Protein AF-A0A0X1L3S9-F1 (afdb_monomer_lite)

Secondary structure (DSSP, 8-state):
-----------PPPHHHHHHHHHHHHHHHHTHHHHHHHH---GGGGSSS--HHHHHHHHHHHH-------------------------------TTSPPP-

pLDDT: mean 76.98, std 12.35, range [40.66, 95.5]

Radius of gyration: 28.17 Å; chains: 1; bounding box: 65×51×59 Å

Foldseek 3Di:
DDDDDPDDDDPDQDPVNVVVVVVVVVVCVVCVVVVVVLPDQPVVVCPVDDDPSNVVVVVCVVPDDPDDDDDDPDDPDPDPDDPDDDDDPDPDDDPPDDDDD

Organism: Vibrio cholerae (strain MO10) (NCBI:txid345072)

InterPro domains:
  IPR019731 Protein of unknown function DUF2607 [PF10795] (3-99)

Sequence (101 aa):
MVAHAMSLPQLRPTRLSIVAMLSVVLALWFNVAVIDHQLDLHPEHHLQHDCQLFASAAHGLKTSQWILPSWRQNPPQARVEQPIQRTQVLHSYFARSPPAA

Structure (mmCIF, N/CA/C/O backbone):
data_AF-A0A0X1L3S9-F1
#
_entry.id   AF-A0A0X1L3S9-F1
#
loop_
_atom_site.group_PDB
_atom_site.id
_atom_site.type_symbol
_atom_site.label_atom_id
_atom_site.label_alt_id
_atom_site.label_comp_id
_atom_site.label_asym_id
_atom_site.label_entity_id
_atom_site.label_seq_id
_atom_site.pdbx_PDB_ins_code
_atom_site.Cartn_x
_atom_site.Cartn_y
_atom_site.Cartn_z
_atom_site.occupancy
_atom_site.B_iso_or_equiv
_atom_site.auth_seq_id
_atom_site.auth_comp_id
_atom_site.auth_asym_id
_atom_site.auth_atom_id
_atom_site.pdbx_PDB_model_num
ATOM 1 N N . MET A 1 1 ? -24.635 -16.944 -41.375 1.00 40.66 1 MET A N 1
ATOM 2 C CA . MET A 1 1 ? -24.075 -16.727 -40.022 1.00 40.66 1 MET A CA 1
ATOM 3 C C . MET A 1 1 ? -22.572 -16.533 -40.179 1.00 40.66 1 MET A C 1
ATOM 5 O O . MET A 1 1 ? -21.897 -17.493 -40.511 1.00 40.66 1 MET A O 1
ATOM 9 N N . VAL A 1 2 ? -22.065 -15.301 -40.066 1.00 45.34 2 VAL A N 1
ATOM 10 C CA . VAL A 1 2 ? -20.628 -14.994 -40.206 1.00 45.34 2 VAL A CA 1
ATOM 11 C C . VAL A 1 2 ? -20.089 -14.646 -38.823 1.00 45.34 2 VAL A C 1
ATOM 13 O O . VAL A 1 2 ? -20.500 -13.64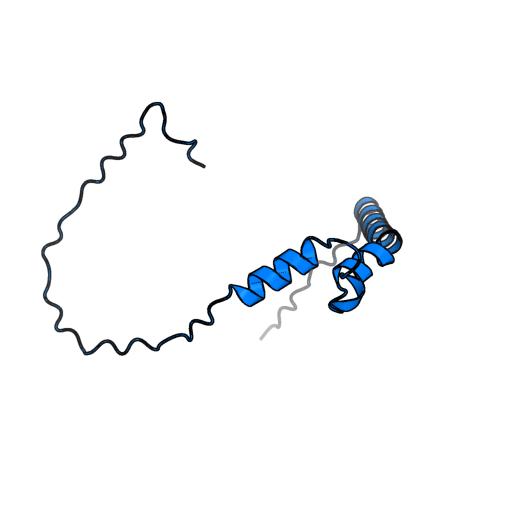6 -38.238 1.00 45.34 2 VAL A O 1
ATOM 16 N N . ALA A 1 3 ? -19.201 -15.485 -38.291 1.00 51.47 3 ALA A N 1
ATOM 17 C CA . ALA A 1 3 ? -18.517 -15.234 -37.030 1.00 51.47 3 ALA A CA 1
ATOM 18 C C . ALA A 1 3 ? -17.496 -14.100 -37.221 1.00 51.47 3 ALA A C 1
ATOM 20 O O . ALA A 1 3 ? -16.517 -14.258 -37.947 1.00 51.47 3 ALA A O 1
ATOM 21 N N . HIS A 1 4 ? -17.735 -12.948 -36.593 1.00 48.69 4 HIS A N 1
ATOM 22 C CA . HIS A 1 4 ? -16.732 -11.892 -36.480 1.00 48.69 4 HIS A CA 1
ATOM 23 C C . HIS A 1 4 ? -15.765 -12.258 -35.353 1.00 48.69 4 HIS A C 1
ATOM 25 O O . HIS A 1 4 ? -16.110 -12.181 -34.174 1.00 48.69 4 HIS A O 1
ATOM 31 N N . ALA A 1 5 ? -14.554 -12.672 -35.718 1.00 62.09 5 ALA A N 1
ATOM 32 C CA . ALA A 1 5 ? -13.458 -12.789 -34.772 1.00 62.09 5 ALA A CA 1
ATOM 33 C C . ALA A 1 5 ? -13.038 -11.376 -34.334 1.00 62.09 5 ALA A C 1
ATOM 35 O O . ALA A 1 5 ? -12.547 -10.588 -35.141 1.00 62.09 5 ALA A O 1
ATOM 36 N N . MET A 1 6 ? -13.246 -11.046 -33.058 1.00 55.91 6 MET A N 1
ATOM 37 C CA . MET A 1 6 ? -12.698 -9.835 -32.449 1.00 55.91 6 MET A CA 1
ATOM 38 C C . MET A 1 6 ? -11.177 -9.985 -32.347 1.00 55.91 6 MET A C 1
ATOM 40 O O . MET A 1 6 ? -10.662 -10.652 -31.452 1.00 55.91 6 MET A O 1
ATOM 44 N N . SER A 1 7 ? -10.449 -9.383 -33.285 1.00 61.28 7 SER A N 1
ATOM 45 C CA . SER A 1 7 ? -8.998 -9.252 -33.200 1.00 61.28 7 SER A CA 1
ATOM 46 C C . SER A 1 7 ? -8.650 -8.244 -32.104 1.00 61.28 7 SER A C 1
ATOM 48 O O . SER A 1 7 ? -8.829 -7.038 -32.284 1.00 61.28 7 SER A O 1
ATOM 50 N N . LEU A 1 8 ? -8.161 -8.732 -30.964 1.00 65.00 8 LEU A N 1
ATOM 51 C CA . LEU A 1 8 ? -7.567 -7.880 -29.937 1.00 65.00 8 LEU A CA 1
ATOM 52 C C . LEU A 1 8 ? -6.322 -7.194 -30.527 1.00 65.00 8 LEU A C 1
ATOM 54 O O . LEU A 1 8 ? -5.467 -7.885 -31.090 1.00 65.00 8 LEU A O 1
ATOM 58 N N . PRO A 1 9 ? -6.188 -5.862 -30.422 1.00 61.44 9 PRO A N 1
ATOM 59 C CA . PRO A 1 9 ? -4.987 -5.185 -30.878 1.00 61.44 9 PRO A CA 1
ATOM 60 C C . PRO A 1 9 ? -3.797 -5.663 -30.039 1.00 61.44 9 PRO A C 1
ATOM 62 O O . PRO A 1 9 ? -3.739 -5.440 -28.831 1.00 61.44 9 PRO A O 1
ATOM 65 N N . GLN A 1 10 ? -2.837 -6.333 -30.678 1.00 66.56 10 GLN A N 1
ATOM 66 C CA . GLN A 1 10 ? -1.553 -6.638 -30.054 1.00 66.56 10 GLN A CA 1
ATOM 67 C C . GLN A 1 10 ? -0.791 -5.326 -29.847 1.00 66.56 10 GLN A C 1
ATOM 69 O O . GLN A 1 10 ? -0.240 -4.759 -30.794 1.00 66.56 10 GLN A O 1
ATOM 74 N N . LEU A 1 11 ? -0.753 -4.834 -28.606 1.00 62.72 11 LEU A N 1
ATOM 75 C CA . LEU A 1 11 ? 0.109 -3.716 -28.242 1.00 62.72 11 LEU A CA 1
ATOM 76 C C . LEU A 1 11 ? 1.566 -4.169 -28.357 1.00 62.72 11 LEU A C 1
ATOM 78 O O . LEU A 1 11 ? 2.050 -4.976 -27.564 1.00 62.72 11 LEU A O 1
ATOM 82 N N . ARG A 1 12 ? 2.272 -3.659 -29.369 1.00 76.69 12 ARG A N 1
ATOM 83 C CA . ARG A 1 12 ? 3.716 -3.859 -29.491 1.00 76.69 12 ARG A CA 1
ATOM 84 C C . ARG A 1 12 ? 4.421 -2.975 -28.460 1.00 76.69 12 ARG A C 1
ATOM 86 O O . ARG A 1 12 ? 4.229 -1.757 -28.502 1.00 76.69 12 ARG A O 1
ATOM 93 N N . PRO A 1 13 ? 5.235 -3.542 -27.557 1.00 75.88 13 PRO A N 1
ATOM 94 C CA . PRO A 1 13 ? 5.936 -2.747 -26.565 1.00 75.88 13 PRO A CA 1
ATOM 95 C C . PRO A 1 13 ? 6.933 -1.824 -27.268 1.00 75.88 13 PRO A C 1
ATOM 97 O O . PRO A 1 13 ? 7.795 -2.255 -28.036 1.00 75.88 13 PRO A O 1
ATOM 100 N N . THR A 1 14 ? 6.796 -0.523 -27.026 1.00 88.00 14 THR A N 1
ATOM 101 C CA . THR A 1 14 ? 7.775 0.474 -27.465 1.00 88.00 14 THR A CA 1
ATOM 102 C C . THR A 1 14 ? 9.043 0.360 -26.618 1.00 88.00 14 THR A C 1
ATOM 104 O O . THR A 1 14 ? 9.024 -0.197 -25.521 1.00 88.00 14 THR A O 1
ATOM 107 N N . ARG A 1 15 ? 10.161 0.938 -27.078 1.00 87.94 15 ARG A N 1
ATOM 108 C CA . ARG A 1 15 ? 11.406 0.979 -26.282 1.00 87.94 15 ARG A CA 1
ATOM 109 C C . ARG A 1 15 ? 11.179 1.586 -24.893 1.00 87.94 15 ARG A C 1
ATOM 111 O O . ARG A 1 15 ? 11.703 1.068 -23.918 1.00 87.94 15 ARG A O 1
ATOM 118 N N . LEU A 1 16 ? 10.347 2.627 -24.801 1.00 88.56 16 LEU A N 1
ATOM 119 C CA . LEU A 1 16 ? 9.969 3.247 -23.529 1.00 88.56 16 LEU A CA 1
ATOM 120 C C . LEU A 1 16 ? 9.179 2.290 -22.630 1.00 88.56 16 LEU A C 1
ATOM 122 O O . LEU A 1 16 ? 9.450 2.227 -21.438 1.00 88.56 16 LEU A O 1
ATOM 126 N N . SER A 1 17 ? 8.250 1.512 -23.194 1.00 89.19 17 SER A N 1
ATOM 127 C CA . SER A 1 17 ? 7.508 0.491 -22.445 1.00 89.19 17 SER A CA 1
ATOM 128 C C . SER A 1 17 ? 8.436 -0.593 -21.892 1.00 89.19 17 SER A C 1
ATOM 130 O O . SER A 1 17 ? 8.296 -0.962 -20.732 1.00 89.19 17 SER A O 1
ATOM 132 N N . ILE A 1 18 ? 9.427 -1.044 -22.668 1.00 92.88 18 ILE A N 1
ATOM 133 C CA . ILE A 1 18 ? 10.428 -2.019 -22.203 1.00 92.88 18 ILE A CA 1
ATOM 134 C C . ILE A 1 18 ? 11.256 -1.438 -21.053 1.00 92.88 18 ILE A C 1
ATOM 136 O O . ILE A 1 18 ? 11.415 -2.092 -20.026 1.00 92.88 18 ILE A O 1
ATOM 140 N N . VAL A 1 19 ? 11.754 -0.206 -21.204 1.00 94.06 19 VAL A N 1
ATOM 141 C CA . VAL A 1 19 ? 12.522 0.476 -20.150 1.00 94.06 19 VAL A CA 1
ATOM 142 C C . VAL A 1 19 ? 11.678 0.629 -18.888 1.00 94.06 19 VAL A C 1
ATOM 144 O O . VAL A 1 19 ? 12.143 0.268 -17.815 1.00 94.06 19 VAL A O 1
ATOM 147 N N . ALA A 1 20 ? 10.423 1.067 -19.011 1.00 94.06 20 ALA A N 1
ATOM 148 C CA . ALA A 1 20 ? 9.511 1.196 -17.880 1.00 94.06 20 ALA A CA 1
ATOM 149 C C . ALA A 1 20 ? 9.270 -0.148 -17.176 1.00 94.06 20 ALA A C 1
ATOM 151 O O . ALA A 1 20 ? 9.353 -0.216 -15.952 1.00 94.06 20 ALA A O 1
ATOM 152 N N . MET A 1 21 ? 9.033 -1.228 -17.927 1.00 94.38 21 MET A N 1
ATOM 153 C CA . MET A 1 21 ? 8.863 -2.564 -17.346 1.00 94.38 21 MET A CA 1
ATOM 154 C C . MET A 1 21 ? 10.124 -3.034 -16.619 1.00 94.38 21 MET A C 1
ATOM 156 O O . MET A 1 21 ? 10.025 -3.524 -15.498 1.00 94.38 21 MET A O 1
ATOM 160 N N . LEU A 1 22 ? 11.308 -2.844 -17.207 1.00 95.50 22 LEU A N 1
ATOM 161 C CA . LEU A 1 22 ? 12.577 -3.182 -16.557 1.00 95.50 22 LEU A CA 1
ATOM 162 C C . LEU A 1 22 ? 12.806 -2.356 -15.291 1.00 95.50 22 LEU A C 1
ATOM 164 O O . LEU A 1 22 ? 13.213 -2.911 -14.275 1.00 95.50 22 LEU A O 1
ATOM 168 N N . SER A 1 23 ? 12.508 -1.057 -15.321 1.00 95.00 23 SER A N 1
ATOM 169 C CA . SER A 1 23 ? 12.592 -0.191 -14.145 1.00 95.00 23 SER A CA 1
ATOM 170 C C . SER A 1 23 ? 11.662 -0.655 -13.029 1.00 95.00 23 SER A C 1
ATOM 172 O O . SER A 1 23 ? 12.093 -0.705 -11.882 1.00 95.00 23 SER A O 1
ATOM 174 N N . VAL A 1 24 ? 10.425 -1.051 -13.346 1.00 94.88 24 VAL A N 1
ATOM 175 C CA . VAL A 1 24 ? 9.487 -1.614 -12.361 1.00 94.88 24 VAL A CA 1
ATOM 176 C C . VAL A 1 24 ? 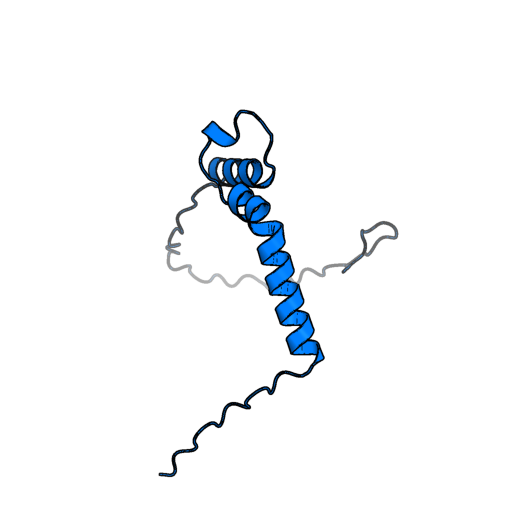10.021 -2.925 -11.788 1.00 94.88 24 VAL A C 1
ATOM 178 O O . VAL A 1 24 ? 10.044 -3.085 -10.573 1.00 94.88 24 VAL A O 1
ATOM 181 N N . VAL A 1 25 ? 10.502 -3.843 -12.630 1.00 94.62 25 VAL A N 1
ATOM 182 C CA . VAL A 1 25 ? 11.065 -5.125 -12.172 1.00 94.62 25 VAL A CA 1
ATOM 183 C C . VAL A 1 25 ? 12.282 -4.910 -11.274 1.00 94.62 25 VAL A C 1
ATOM 185 O O . VAL A 1 25 ? 12.376 -5.536 -10.223 1.00 94.62 25 VAL A O 1
ATOM 188 N N . LEU A 1 26 ? 13.191 -4.004 -11.640 1.00 92.56 26 LEU A N 1
ATOM 189 C CA . LEU A 1 26 ? 14.363 -3.671 -10.828 1.00 92.56 26 LEU A CA 1
ATOM 190 C C . LEU A 1 26 ? 13.975 -2.983 -9.519 1.00 92.56 26 LEU A C 1
ATOM 192 O O . LEU A 1 26 ? 14.542 -3.307 -8.481 1.00 92.56 26 LEU A O 1
ATOM 196 N N . ALA A 1 27 ? 12.999 -2.073 -9.544 1.00 92.75 27 ALA A N 1
ATOM 197 C CA . ALA A 1 27 ? 12.479 -1.451 -8.333 1.00 92.75 27 ALA A CA 1
ATOM 198 C C . ALA A 1 27 ? 11.894 -2.508 -7.391 1.00 92.75 27 ALA A C 1
ATOM 200 O O . ALA A 1 27 ? 12.230 -2.513 -6.213 1.00 92.75 27 ALA A O 1
ATOM 201 N N . LEU A 1 28 ? 11.097 -3.447 -7.905 1.00 87.25 28 LEU A N 1
ATOM 202 C CA . LEU A 1 28 ? 10.585 -4.563 -7.113 1.00 87.25 28 LEU A CA 1
ATOM 203 C C . LEU A 1 28 ? 11.726 -5.431 -6.570 1.00 87.25 28 LEU A C 1
ATOM 205 O O . LEU A 1 28 ? 11.742 -5.714 -5.379 1.00 87.25 28 LEU A O 1
ATOM 209 N N . TRP A 1 29 ? 12.709 -5.784 -7.404 1.00 89.38 29 TRP A N 1
ATOM 210 C CA . TRP A 1 29 ? 13.853 -6.619 -7.022 1.00 89.38 29 TRP A CA 1
ATOM 211 C C . TRP A 1 29 ? 14.705 -5.993 -5.911 1.00 89.38 29 TRP A C 1
ATOM 213 O O . TRP A 1 29 ? 15.008 -6.639 -4.911 1.00 89.38 29 TRP A O 1
ATOM 223 N N . PHE A 1 30 ? 15.066 -4.717 -6.048 1.00 85.31 30 PHE A N 1
ATOM 224 C CA . PHE A 1 30 ? 15.869 -4.023 -5.040 1.00 85.31 30 PHE A CA 1
ATOM 225 C C . PHE A 1 30 ? 15.101 -3.738 -3.751 1.00 85.31 30 PHE A C 1
ATOM 227 O O . PHE A 1 30 ? 15.723 -3.513 -2.716 1.00 85.31 30 PHE A O 1
ATOM 234 N N . ASN A 1 31 ? 13.770 -3.783 -3.794 1.00 87.06 31 ASN A N 1
ATOM 235 C CA . ASN A 1 31 ? 12.918 -3.588 -2.628 1.00 87.06 31 ASN A CA 1
ATOM 236 C C . ASN A 1 31 ? 12.319 -4.901 -2.101 1.00 87.06 31 ASN A C 1
ATOM 238 O O . ASN A 1 31 ? 11.437 -4.835 -1.253 1.00 87.06 31 ASN A O 1
ATOM 242 N N . VAL A 1 32 ? 12.791 -6.083 -2.530 1.00 86.31 32 VAL A N 1
ATOM 243 C CA . VAL A 1 32 ? 12.226 -7.377 -2.088 1.00 86.31 32 VAL A CA 1
ATOM 244 C C . VAL A 1 32 ? 12.181 -7.485 -0.567 1.00 86.31 32 VAL A C 1
ATOM 246 O O . VAL A 1 32 ? 11.128 -7.796 -0.032 1.00 86.31 32 VAL A O 1
ATOM 249 N N . ALA A 1 33 ? 13.274 -7.171 0.135 1.00 75.56 33 ALA A N 1
ATOM 250 C CA . ALA A 1 33 ? 13.309 -7.248 1.598 1.00 75.56 33 ALA A CA 1
ATOM 251 C C . ALA A 1 33 ? 12.344 -6.256 2.270 1.00 75.56 33 ALA A C 1
ATOM 253 O O . ALA A 1 33 ? 11.747 -6.570 3.292 1.00 75.56 33 ALA A O 1
ATOM 254 N N . VAL A 1 34 ? 12.162 -5.069 1.681 1.00 83.19 34 VAL A N 1
ATOM 255 C CA . VAL A 1 34 ? 11.209 -4.064 2.175 1.00 83.19 34 VAL A CA 1
ATOM 256 C C . VAL A 1 34 ? 9.774 -4.549 1.978 1.00 83.19 34 VAL A C 1
ATOM 258 O O . VAL A 1 34 ? 8.962 -4.429 2.889 1.00 83.19 34 VAL A O 1
ATOM 261 N N . ILE A 1 35 ? 9.468 -5.123 0.813 1.00 82.94 35 ILE A N 1
ATOM 262 C CA . ILE A 1 35 ? 8.144 -5.666 0.482 1.00 82.94 35 ILE A CA 1
ATOM 263 C C . ILE A 1 35 ? 7.825 -6.876 1.366 1.00 82.94 35 ILE A C 1
ATOM 265 O O . ILE A 1 35 ? 6.735 -6.951 1.922 1.00 82.94 35 ILE A O 1
ATOM 269 N N . ASP A 1 36 ? 8.773 -7.800 1.515 1.00 85.38 36 ASP A N 1
ATOM 270 C CA . ASP A 1 36 ? 8.643 -8.983 2.368 1.00 85.38 36 ASP A CA 1
ATOM 271 C C . ASP A 1 36 ? 8.364 -8.579 3.819 1.00 85.38 36 ASP A C 1
ATOM 273 O O . ASP A 1 36 ? 7.375 -9.002 4.410 1.00 85.38 36 ASP A O 1
ATOM 277 N N . HIS A 1 37 ? 9.149 -7.639 4.344 1.00 84.38 37 HIS A N 1
ATOM 278 C CA . HIS A 1 37 ? 8.971 -7.127 5.694 1.00 84.38 37 HIS A CA 1
ATOM 279 C C . HIS A 1 37 ? 7.639 -6.375 5.895 1.00 84.38 37 HIS A C 1
ATOM 281 O O . HIS A 1 37 ? 7.016 -6.478 6.949 1.00 84.38 37 HIS A O 1
ATOM 287 N N . GLN A 1 38 ? 7.157 -5.650 4.881 1.00 79.25 38 GLN A N 1
ATOM 288 C CA . GLN A 1 38 ? 5.833 -5.013 4.901 1.00 79.25 38 GLN A CA 1
ATOM 289 C C . GLN A 1 38 ? 4.680 -6.028 4.914 1.00 79.25 38 GLN A C 1
ATOM 291 O O . GLN A 1 38 ? 3.607 -5.727 5.437 1.00 79.25 38 GLN A O 1
ATOM 296 N N . LEU A 1 39 ? 4.884 -7.209 4.331 1.00 82.19 39 LEU A N 1
ATOM 297 C CA . LEU A 1 39 ? 3.901 -8.293 4.281 1.00 82.19 39 LEU A CA 1
ATOM 298 C C . LEU A 1 39 ? 4.027 -9.266 5.459 1.00 82.19 39 LEU A C 1
ATOM 300 O O . LEU A 1 39 ? 3.201 -10.172 5.584 1.00 82.19 39 LEU A O 1
ATOM 304 N N . ASP A 1 40 ? 5.022 -9.083 6.326 1.00 82.94 40 ASP A N 1
ATOM 305 C CA . ASP A 1 40 ? 5.211 -9.919 7.500 1.00 82.94 40 ASP A CA 1
ATOM 306 C C . ASP A 1 40 ? 4.107 -9.665 8.533 1.00 82.94 40 ASP A C 1
ATOM 308 O O . ASP A 1 40 ? 3.962 -8.572 9.084 1.00 82.94 40 ASP A O 1
ATOM 312 N N . LEU A 1 41 ? 3.319 -10.703 8.806 1.00 81.06 41 LEU A N 1
ATOM 313 C CA . LEU A 1 41 ? 2.219 -10.668 9.766 1.00 81.06 41 LEU A CA 1
ATOM 314 C C . LEU A 1 41 ? 2.600 -11.260 11.128 1.00 81.06 41 LEU A C 1
ATOM 316 O O . LEU A 1 41 ? 1.749 -11.283 12.018 1.00 81.06 41 LEU A O 1
ATOM 320 N N . HIS A 1 42 ? 3.832 -11.749 11.308 1.00 87.38 42 HIS A N 1
ATOM 321 C CA . HIS A 1 42 ? 4.274 -12.332 12.573 1.00 87.38 42 HIS A CA 1
ATOM 322 C C . HIS A 1 42 ? 4.472 -11.227 13.616 1.00 87.38 42 HIS A C 1
ATOM 324 O O . HIS A 1 42 ? 5.414 -10.442 13.505 1.00 87.38 42 HIS A O 1
ATOM 330 N N . PRO A 1 43 ? 3.637 -11.162 14.670 1.00 83.50 43 PRO A N 1
ATOM 331 C CA . PRO A 1 43 ? 3.699 -10.066 15.635 1.00 83.50 43 PRO A CA 1
ATOM 332 C C . PRO A 1 43 ? 5.040 -10.000 16.371 1.00 83.50 43 PRO A C 1
ATOM 334 O O . PRO A 1 43 ? 5.498 -8.913 16.700 1.00 83.50 43 PRO A O 1
ATOM 337 N N . GLU A 1 44 ? 5.676 -11.157 16.584 1.00 88.00 44 GLU A N 1
ATOM 338 C CA . GLU A 1 44 ? 6.960 -11.297 17.281 1.00 88.00 44 GLU A CA 1
ATOM 339 C C . GLU A 1 44 ? 8.098 -10.522 16.602 1.00 88.00 44 GLU A C 1
ATOM 341 O O . GLU A 1 44 ? 8.987 -10.011 17.283 1.00 88.00 44 GLU A O 1
ATOM 346 N N . HIS A 1 45 ? 8.068 -10.403 15.269 1.00 84.19 45 HIS A N 1
ATOM 347 C CA . HIS A 1 45 ? 9.077 -9.663 14.509 1.00 84.19 45 HIS A CA 1
ATOM 348 C C . HIS A 1 45 ? 8.889 -8.144 14.602 1.00 84.19 45 HIS A C 1
ATOM 350 O O . HIS A 1 45 ? 9.852 -7.405 14.424 1.00 84.19 45 HIS A O 1
ATOM 356 N N . HIS A 1 46 ? 7.680 -7.677 14.928 1.00 86.56 46 HIS A N 1
ATOM 357 C CA . HIS A 1 46 ? 7.336 -6.257 15.086 1.00 86.56 46 HIS A CA 1
ATOM 358 C C . HIS A 1 46 ? 7.421 -5.786 16.547 1.00 86.56 46 HIS A C 1
ATOM 360 O O . HIS A 1 46 ? 7.008 -4.675 16.866 1.00 86.56 46 HIS A O 1
ATOM 366 N N . LEU A 1 47 ? 7.942 -6.607 17.467 1.00 86.25 47 LEU A N 1
ATOM 367 C CA . LEU A 1 47 ? 8.105 -6.212 18.87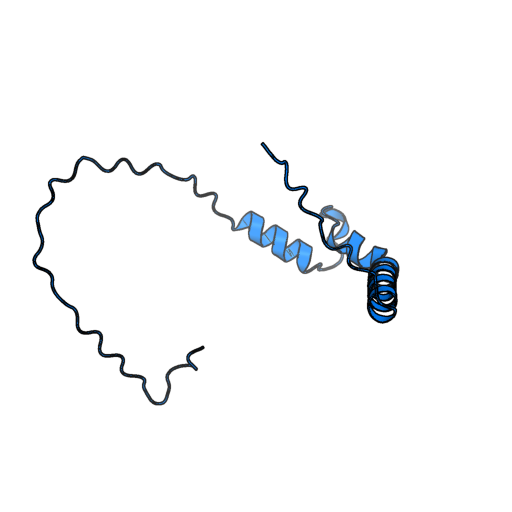3 1.00 86.25 47 LEU A CA 1
ATOM 368 C C . LEU A 1 47 ? 9.270 -5.240 19.084 1.00 86.25 47 LEU A C 1
ATOM 370 O O . LEU A 1 47 ? 9.278 -4.485 20.054 1.00 86.25 47 LEU A O 1
ATOM 374 N N . GLN A 1 48 ? 10.274 -5.280 18.207 1.00 84.81 48 GLN A N 1
ATOM 375 C CA . GLN A 1 48 ? 11.506 -4.502 18.339 1.00 84.81 48 GLN A CA 1
ATOM 376 C C . GLN A 1 48 ? 11.495 -3.208 17.513 1.00 84.81 48 GLN A C 1
ATOM 378 O O . GLN A 1 48 ? 12.436 -2.422 17.624 1.00 84.81 48 GLN A O 1
ATOM 383 N N . HIS A 1 49 ? 10.479 -2.983 16.675 1.00 84.50 49 HIS A N 1
ATOM 384 C CA . HIS A 1 49 ? 10.369 -1.783 15.846 1.00 84.50 49 HIS A CA 1
ATOM 385 C C . HIS A 1 49 ? 8.923 -1.500 15.417 1.00 84.50 49 HIS A C 1
ATOM 387 O O . HIS A 1 49 ? 8.100 -2.402 15.294 1.00 84.50 49 HIS A O 1
ATOM 393 N N . ASP A 1 50 ? 8.636 -0.234 15.118 1.00 82.31 50 ASP A N 1
ATOM 394 C CA . ASP A 1 50 ? 7.302 0.210 14.718 1.00 82.31 50 ASP A CA 1
ATOM 395 C C . ASP A 1 50 ? 7.114 0.139 13.193 1.00 82.31 50 ASP A C 1
ATOM 397 O O . ASP A 1 50 ? 7.482 1.054 12.452 1.00 82.31 50 ASP A O 1
ATOM 401 N N . CYS A 1 51 ? 6.494 -0.936 12.700 1.00 85.25 51 CYS A N 1
ATOM 402 C CA . CYS A 1 51 ? 6.032 -1.006 11.313 1.00 85.25 51 CYS A CA 1
ATOM 403 C C . CYS A 1 51 ? 4.658 -0.323 11.168 1.00 85.25 51 CYS A C 1
ATOM 405 O O . CYS A 1 51 ? 3.629 -0.844 11.608 1.00 85.25 51 CYS A O 1
ATOM 407 N N . GLN A 1 52 ? 4.617 0.843 10.510 1.00 84.31 52 GLN A N 1
ATOM 408 C CA . GLN A 1 52 ? 3.383 1.621 10.314 1.00 84.31 52 GLN A CA 1
ATOM 409 C C . GLN A 1 52 ? 2.280 0.818 9.603 1.00 84.31 52 GLN A C 1
ATOM 411 O O . GLN A 1 52 ? 1.109 0.920 9.976 1.00 84.31 52 GLN A O 1
ATOM 416 N N . LEU A 1 53 ? 2.635 0.018 8.590 1.00 85.12 53 LEU A N 1
ATOM 417 C CA . LEU A 1 53 ? 1.667 -0.788 7.844 1.00 85.12 53 LEU A CA 1
ATOM 418 C C . LEU A 1 53 ? 1.028 -1.844 8.753 1.00 85.12 53 LEU A C 1
ATOM 420 O O . LEU A 1 53 ? -0.198 -1.895 8.847 1.00 85.12 53 LEU A O 1
ATOM 424 N N . PHE A 1 54 ? 1.845 -2.599 9.491 1.00 86.12 54 PHE A N 1
ATOM 425 C CA . PHE A 1 54 ? 1.379 -3.588 10.461 1.00 86.12 54 PHE A CA 1
ATOM 426 C C . PHE A 1 54 ? 0.494 -2.952 11.543 1.00 86.12 54 PHE A C 1
ATOM 428 O O . PHE A 1 54 ? -0.617 -3.422 11.791 1.00 86.12 54 PHE A O 1
ATOM 435 N N . ALA A 1 55 ? 0.923 -1.829 12.128 1.00 85.75 55 ALA A N 1
ATOM 436 C CA . ALA A 1 55 ? 0.154 -1.112 13.144 1.00 85.75 55 ALA A CA 1
ATOM 437 C C . ALA A 1 55 ? -1.198 -0.614 12.607 1.00 85.75 55 ALA A C 1
ATOM 439 O O . ALA A 1 55 ? -2.227 -0.773 13.268 1.00 85.75 55 ALA A O 1
ATOM 440 N N . SER A 1 56 ? -1.219 -0.052 11.395 1.00 87.56 56 SER A N 1
ATOM 441 C CA . SER A 1 56 ? -2.448 0.432 10.759 1.00 87.56 56 SER A CA 1
ATOM 442 C C . SER A 1 56 ? -3.425 -0.703 10.441 1.00 87.56 56 SER A C 1
ATOM 444 O O . SER A 1 56 ? -4.618 -0.572 10.719 1.00 87.56 56 SER A O 1
ATOM 446 N N . ALA A 1 57 ? -2.928 -1.841 9.946 1.00 87.38 57 ALA A N 1
ATOM 447 C CA . ALA A 1 57 ? -3.730 -3.029 9.682 1.00 87.38 57 ALA A CA 1
ATOM 448 C C . ALA A 1 57 ? -4.290 -3.624 10.981 1.00 87.38 57 ALA A C 1
ATOM 450 O O . ALA A 1 57 ? -5.493 -3.868 11.083 1.00 87.38 57 ALA A O 1
ATOM 451 N N . ALA A 1 58 ? -3.449 -3.784 12.006 1.00 87.31 58 ALA A N 1
ATOM 452 C CA . ALA A 1 58 ? -3.855 -4.280 13.318 1.00 87.31 58 ALA A CA 1
ATOM 453 C C . ALA A 1 58 ? -4.905 -3.370 13.970 1.00 87.31 58 ALA A C 1
ATOM 455 O O . ALA A 1 58 ? -5.884 -3.856 14.539 1.00 87.31 58 ALA A O 1
ATOM 456 N N . HIS A 1 59 ? -4.736 -2.051 13.866 1.00 87.94 59 HIS A N 1
ATOM 457 C CA . HIS A 1 59 ? -5.716 -1.089 14.353 1.00 87.94 59 HIS A CA 1
ATOM 458 C C . HIS A 1 59 ? -7.029 -1.176 13.567 1.00 87.94 59 HIS A C 1
ATOM 460 O O . HIS A 1 59 ? -8.086 -1.283 14.180 1.00 87.94 59 HIS A O 1
ATOM 466 N N . GLY A 1 60 ? -6.976 -1.189 12.231 1.00 86.69 60 GLY A N 1
ATOM 467 C CA . GLY A 1 60 ? -8.160 -1.309 11.376 1.00 86.69 60 GLY A CA 1
ATOM 468 C C . GLY A 1 60 ? -8.958 -2.585 11.643 1.00 86.69 60 GLY A C 1
ATOM 469 O O . GLY A 1 60 ? -10.180 -2.536 11.733 1.00 86.69 60 GLY A O 1
ATOM 470 N N . LEU A 1 61 ? -8.280 -3.713 11.860 1.00 86.94 61 LEU A N 1
ATOM 471 C CA . LEU A 1 61 ? -8.921 -4.970 12.253 1.00 86.94 61 LEU A CA 1
ATOM 472 C C . LEU A 1 61 ? -9.595 -4.859 13.627 1.00 86.94 61 LEU A C 1
ATOM 474 O O . LEU A 1 61 ? -10.750 -5.255 13.766 1.00 86.94 61 LEU A O 1
ATOM 478 N N . LYS A 1 62 ? -8.916 -4.276 14.624 1.00 87.44 62 LYS A N 1
ATOM 479 C CA . LYS A 1 62 ? -9.462 -4.091 15.982 1.00 87.44 62 LYS A CA 1
ATOM 480 C C . LYS A 1 62 ? -10.663 -3.148 16.027 1.00 87.44 62 LYS A C 1
ATOM 482 O O . LYS A 1 62 ? -11.555 -3.352 16.844 1.00 87.44 62 LYS A O 1
ATOM 487 N N . THR A 1 63 ? -10.682 -2.112 15.193 1.00 87.44 63 THR A N 1
ATOM 488 C CA . THR A 1 63 ? -11.770 -1.123 15.165 1.00 87.44 63 THR A CA 1
ATOM 489 C C . THR A 1 63 ? -12.865 -1.456 14.161 1.00 87.44 63 THR A C 1
ATOM 491 O O . THR A 1 63 ? -13.932 -0.841 14.212 1.00 87.44 63 THR A O 1
ATOM 494 N N . SER A 1 64 ? -12.645 -2.428 13.269 1.00 84.75 64 SER A N 1
ATOM 495 C CA . SER A 1 64 ? -13.665 -2.868 12.323 1.00 84.75 64 SER A CA 1
ATOM 496 C C . SER A 1 64 ? -14.867 -3.456 13.065 1.00 84.75 64 SER A C 1
ATOM 498 O O . SER A 1 64 ? -14.814 -4.530 13.663 1.00 84.75 64 SER A O 1
ATOM 500 N N . GLN A 1 65 ? -15.984 -2.731 13.038 1.00 83.25 65 GLN A N 1
ATOM 501 C CA . GLN A 1 65 ? -17.269 -3.273 13.453 1.00 83.25 65 GLN A CA 1
ATOM 502 C C . GLN A 1 65 ? -17.841 -4.074 12.288 1.00 83.25 65 GLN A C 1
ATOM 504 O O . GLN A 1 65 ? -18.149 -3.529 11.228 1.00 83.25 65 GLN A O 1
ATOM 509 N N . TRP A 1 66 ? -17.983 -5.381 12.487 1.00 76.88 66 TRP A N 1
ATOM 510 C CA . TRP A 1 66 ? -18.599 -6.273 11.513 1.00 76.88 66 TRP A CA 1
ATOM 511 C C . TRP A 1 66 ? -20.113 -6.057 11.541 1.00 76.88 66 TRP A C 1
ATOM 513 O O . TRP A 1 66 ? -20.840 -6.703 12.294 1.00 76.88 66 TRP A O 1
ATOM 523 N N . ILE A 1 67 ? -20.595 -5.103 10.748 1.00 81.50 67 ILE A N 1
ATOM 524 C CA . ILE A 1 67 ? -22.030 -4.886 10.569 1.00 81.50 67 ILE A CA 1
ATOM 525 C C . ILE A 1 67 ? -22.525 -5.944 9.586 1.00 81.50 67 ILE A C 1
ATOM 527 O O . ILE A 1 67 ? -22.259 -5.858 8.386 1.00 81.50 67 ILE A O 1
ATOM 531 N N . LEU A 1 68 ? -23.246 -6.952 10.085 1.00 82.00 68 LEU A N 1
ATOM 532 C CA . LEU A 1 68 ? -23.955 -7.864 9.194 1.00 82.00 68 LEU A CA 1
ATOM 533 C C . LEU A 1 68 ? -25.002 -7.072 8.399 1.00 82.00 68 LEU A C 1
ATOM 535 O O . LEU A 1 68 ? -25.740 -6.277 8.993 1.00 82.00 68 LEU A O 1
ATOM 539 N N . PRO A 1 69 ? -25.111 -7.290 7.077 1.00 79.25 69 PRO A N 1
ATOM 540 C CA . PRO A 1 69 ? -26.178 -6.685 6.303 1.00 79.25 69 PRO A CA 1
ATOM 541 C C . PRO A 1 69 ? -27.513 -7.219 6.827 1.00 79.25 69 PRO A C 1
ATOM 543 O O . PRO A 1 69 ? -27.835 -8.397 6.673 1.00 79.25 69 PRO A O 1
ATOM 546 N N . SER A 1 70 ? -28.295 -6.358 7.474 1.00 78.75 70 SER A N 1
ATOM 547 C CA . SER A 1 70 ? -29.661 -6.696 7.847 1.00 78.75 70 SER A CA 1
ATOM 548 C C . SER A 1 70 ? -30.553 -6.547 6.620 1.00 78.75 70 SER A C 1
ATOM 550 O O . SER A 1 70 ? -30.602 -5.502 5.965 1.00 78.75 70 SER A O 1
ATOM 552 N N . TRP A 1 71 ? -31.271 -7.616 6.282 1.00 77.69 71 TRP A N 1
ATOM 553 C CA . TRP A 1 71 ? -32.313 -7.535 5.271 1.00 77.69 71 TRP A CA 1
ATOM 554 C C . TRP A 1 71 ? -33.461 -6.700 5.844 1.00 77.69 71 TRP A C 1
ATOM 556 O O . TRP A 1 71 ? -34.196 -7.168 6.715 1.00 77.69 71 TRP A O 1
ATOM 566 N N . ARG A 1 72 ? -33.600 -5.442 5.402 1.00 74.44 72 ARG A N 1
ATOM 567 C CA . ARG A 1 72 ? -34.720 -4.588 5.820 1.00 74.44 72 ARG A CA 1
ATOM 568 C C . ARG A 1 72 ? -36.029 -5.209 5.343 1.00 74.44 72 ARG A C 1
ATOM 570 O O . ARG A 1 72 ? -36.393 -5.091 4.176 1.00 74.44 72 ARG A O 1
ATOM 577 N N . GLN A 1 73 ? -36.757 -5.839 6.259 1.00 74.50 73 GLN A N 1
ATOM 578 C CA . GLN A 1 73 ? -38.160 -6.160 6.044 1.00 74.50 73 GLN A CA 1
ATOM 579 C C . GLN A 1 73 ? -38.963 -4.876 6.225 1.00 74.50 73 GLN A C 1
ATOM 581 O O . GLN A 1 73 ? -39.330 -4.509 7.337 1.00 74.50 73 GLN A O 1
ATOM 586 N N . ASN A 1 74 ? -39.179 -4.148 5.130 1.00 70.88 74 ASN A N 1
ATOM 587 C CA . ASN A 1 74 ? -40.141 -3.057 5.145 1.00 70.88 74 ASN A CA 1
ATOM 588 C C . ASN A 1 74 ? -41.542 -3.691 5.162 1.00 70.88 74 ASN A C 1
ATOM 590 O O . ASN A 1 74 ? -41.889 -4.364 4.186 1.00 70.88 74 ASN A O 1
ATOM 594 N N . PRO A 1 75 ? -42.353 -3.515 6.223 1.00 70.62 75 PRO A N 1
ATOM 595 C CA . PRO A 1 75 ? -43.769 -3.854 6.137 1.00 70.62 75 PRO A CA 1
ATOM 596 C C . PRO A 1 75 ? -44.393 -3.061 4.976 1.00 70.62 75 PRO A C 1
ATOM 598 O O . PRO A 1 75 ? -43.909 -1.960 4.686 1.00 70.62 75 PRO A O 1
ATOM 601 N N . PRO A 1 76 ? -45.428 -3.581 4.290 1.00 67.38 76 PRO A N 1
ATOM 602 C CA . PRO A 1 76 ? -46.081 -2.851 3.210 1.00 67.38 76 PRO A CA 1
ATOM 603 C C . PRO A 1 76 ? -46.579 -1.504 3.741 1.00 67.38 76 PRO A C 1
ATOM 605 O O . PRO A 1 76 ? -47.537 -1.429 4.506 1.00 67.38 76 PRO A O 1
ATOM 608 N N . GLN A 1 77 ? -45.875 -0.433 3.377 1.00 65.00 77 GLN A N 1
ATOM 609 C CA . GLN A 1 77 ? -46.239 0.919 3.766 1.00 65.00 77 GLN A CA 1
ATOM 610 C C . GLN A 1 77 ? -47.384 1.362 2.864 1.00 65.00 77 GLN A C 1
ATOM 612 O O . GLN A 1 77 ? -47.218 1.465 1.647 1.00 65.00 77 GLN A O 1
ATOM 617 N N . ALA A 1 78 ? -48.548 1.635 3.455 1.00 67.19 78 ALA A N 1
ATOM 618 C CA . ALA A 1 78 ? -49.568 2.414 2.776 1.00 67.19 78 ALA A CA 1
ATOM 619 C C . ALA A 1 78 ? -48.926 3.749 2.379 1.00 67.19 78 ALA A C 1
ATOM 621 O O . ALA A 1 78 ? -48.477 4.514 3.235 1.00 67.19 78 ALA A O 1
ATOM 622 N N . ARG A 1 79 ? -48.806 3.988 1.070 1.00 63.03 79 ARG A N 1
ATOM 623 C CA . ARG A 1 79 ? -48.250 5.225 0.525 1.00 63.03 79 ARG A CA 1
ATOM 624 C C . ARG A 1 79 ? -49.210 6.361 0.873 1.00 63.03 79 ARG A C 1
ATOM 626 O O . ARG A 1 79 ? -50.181 6.589 0.162 1.00 63.03 79 ARG A O 1
ATOM 633 N N . VAL A 1 80 ? -48.946 7.059 1.970 1.00 67.88 80 VAL A N 1
ATOM 634 C CA . VAL A 1 80 ? -49.551 8.366 2.226 1.00 67.88 80 VAL A CA 1
ATOM 635 C C . VAL A 1 80 ? -48.795 9.353 1.348 1.00 67.88 80 VAL A C 1
ATOM 637 O O . VAL A 1 80 ? -47.608 9.595 1.570 1.00 67.88 80 VAL A O 1
ATOM 640 N N . GLU A 1 81 ? -49.448 9.860 0.303 1.00 65.50 81 GLU A N 1
ATOM 641 C CA . GLU A 1 81 ? -48.875 10.925 -0.514 1.00 65.50 81 GLU A CA 1
ATOM 642 C C . GLU A 1 81 ? -48.657 12.158 0.364 1.00 65.50 81 GLU A C 1
ATOM 644 O O . GLU A 1 81 ? -49.598 12.752 0.888 1.00 65.50 81 GLU A O 1
ATO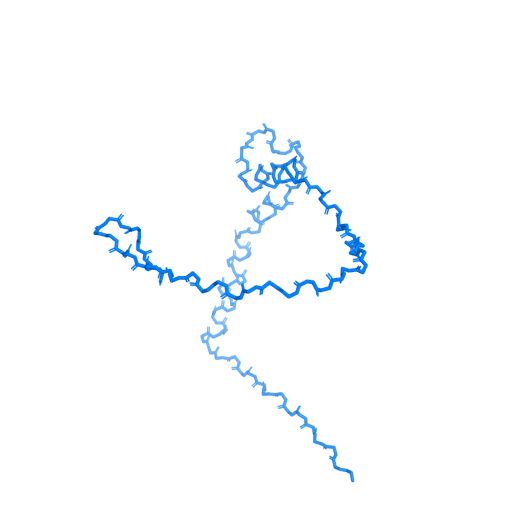M 649 N N . GLN A 1 82 ? -47.392 12.509 0.577 1.00 66.00 82 GLN A N 1
ATOM 650 C CA . GLN A 1 82 ? -47.024 13.732 1.273 1.00 66.00 82 GLN A CA 1
ATOM 651 C C . GLN A 1 82 ? -46.945 14.868 0.247 1.00 66.00 82 GLN A C 1
ATOM 653 O O . GLN A 1 82 ? -46.385 14.665 -0.835 1.00 66.00 82 GLN A O 1
ATOM 658 N N . PRO A 1 83 ? -47.460 16.070 0.559 1.00 67.12 83 PRO A N 1
ATOM 659 C CA . PRO A 1 83 ? -47.268 17.233 -0.293 1.00 67.12 83 PRO A CA 1
ATOM 660 C C . PRO A 1 83 ? -45.775 17.478 -0.520 1.00 67.12 83 PRO A C 1
ATOM 662 O O . PRO A 1 83 ? -44.990 17.517 0.427 1.00 67.12 83 PRO A O 1
ATOM 665 N N . ILE A 1 84 ? -45.385 17.662 -1.781 1.00 67.69 84 ILE A N 1
ATOM 666 C CA . ILE A 1 84 ? -44.009 17.993 -2.154 1.00 67.69 84 ILE A CA 1
ATOM 667 C C . ILE A 1 84 ? -43.675 19.372 -1.571 1.00 67.69 84 ILE A C 1
ATOM 669 O O . ILE A 1 84 ? -44.026 20.401 -2.149 1.00 67.69 84 ILE A O 1
ATOM 673 N N . GLN A 1 85 ? -42.968 19.415 -0.443 1.00 66.94 85 GLN A N 1
ATOM 674 C CA . GLN A 1 85 ? -42.290 20.631 -0.007 1.00 66.94 85 GLN A CA 1
ATOM 675 C C . GLN A 1 85 ? -40.958 20.739 -0.746 1.00 66.94 85 GLN A C 1
ATOM 677 O O . GLN A 1 85 ? -40.015 19.992 -0.497 1.00 66.94 85 GLN A O 1
ATOM 682 N N . ARG A 1 86 ? -40.882 21.684 -1.688 1.00 65.44 86 ARG A N 1
ATOM 683 C CA . ARG A 1 86 ? -39.616 22.078 -2.310 1.00 65.44 86 ARG A CA 1
ATOM 684 C C . ARG A 1 86 ? -38.834 22.952 -1.337 1.00 65.44 86 ARG A C 1
ATOM 686 O O . ARG A 1 86 ? -39.100 24.146 -1.226 1.00 65.44 86 ARG A O 1
ATOM 693 N N . THR A 1 87 ? -37.847 22.377 -0.667 1.00 65.31 87 THR A N 1
ATOM 694 C CA . THR A 1 87 ? -36.839 23.145 0.065 1.00 65.31 87 THR A CA 1
ATOM 695 C C . THR A 1 87 ? -35.962 23.878 -0.948 1.00 65.31 87 THR A C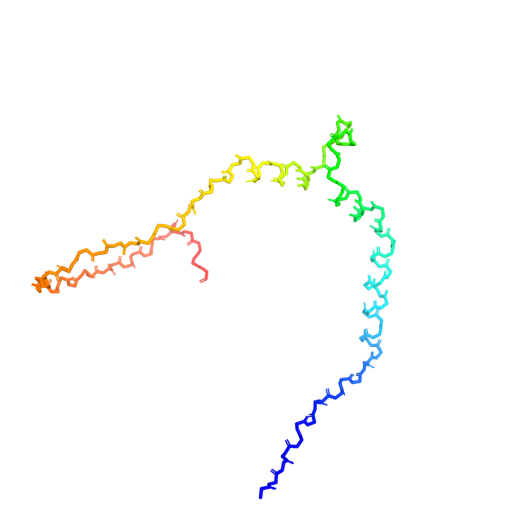 1
ATOM 697 O O . THR A 1 87 ? -35.233 23.257 -1.721 1.00 65.31 87 THR A O 1
ATOM 700 N N . GLN A 1 88 ? -36.044 25.207 -0.986 1.00 65.31 88 GLN A N 1
ATOM 701 C CA . GLN A 1 88 ? -35.094 26.014 -1.746 1.00 65.31 88 GLN A CA 1
ATOM 702 C C . GLN A 1 88 ? -33.773 26.038 -0.975 1.00 65.31 88 GLN A C 1
ATOM 704 O O . GLN A 1 88 ? -33.654 26.703 0.051 1.00 65.31 88 GLN A O 1
ATOM 709 N N . VAL A 1 89 ? -32.787 25.271 -1.439 1.00 62.03 89 VAL A N 1
ATOM 710 C CA . VAL A 1 89 ? -31.444 25.279 -0.850 1.00 62.03 89 VAL A CA 1
ATOM 711 C C . VAL A 1 89 ? -30.728 26.537 -1.328 1.00 62.03 89 VAL A C 1
ATOM 713 O O . VAL A 1 89 ? -30.219 26.588 -2.450 1.00 62.03 89 VAL A O 1
ATOM 716 N N . LEU A 1 90 ? -30.702 27.568 -0.487 1.00 62.00 90 LEU A N 1
ATOM 717 C CA . LEU A 1 90 ? -29.857 28.730 -0.721 1.00 62.00 90 LEU A CA 1
ATOM 718 C C . LEU A 1 90 ? -28.397 28.307 -0.498 1.00 62.00 90 LEU A C 1
ATOM 720 O O . LEU A 1 90 ? -27.945 28.173 0.636 1.00 62.00 90 LEU A O 1
ATOM 724 N N . HIS A 1 91 ? -27.659 28.073 -1.581 1.00 61.03 91 HIS A N 1
ATOM 725 C CA . HIS A 1 91 ? -26.216 27.857 -1.518 1.00 61.03 91 HIS A CA 1
ATOM 726 C C . HIS A 1 91 ? -25.521 29.208 -1.327 1.00 61.03 91 HIS A C 1
ATOM 728 O O . HIS A 1 91 ? -25.044 29.819 -2.281 1.00 61.03 91 HIS A O 1
ATOM 734 N N . SER A 1 92 ? -25.486 29.715 -0.097 1.00 64.94 92 SER A N 1
ATOM 735 C CA . SER A 1 92 ? -24.637 30.859 0.229 1.00 64.94 92 SER A CA 1
ATOM 736 C C . SER A 1 92 ? -23.197 30.373 0.413 1.00 64.94 92 SER A C 1
ATOM 738 O O . SER A 1 92 ? -22.843 29.844 1.466 1.00 64.94 92 SER A O 1
ATOM 740 N N . TYR A 1 93 ? -22.369 30.537 -0.620 1.00 64.56 93 TYR A N 1
ATOM 741 C CA . TYR A 1 93 ? -20.917 30.406 -0.503 1.00 64.56 93 TYR A CA 1
ATOM 742 C C . TYR A 1 93 ? -20.384 31.661 0.197 1.00 64.56 93 TYR A C 1
ATOM 744 O O . TYR A 1 93 ? -20.474 32.768 -0.336 1.00 64.56 93 TYR A O 1
ATOM 752 N N . PHE A 1 94 ? -19.892 31.513 1.425 1.00 67.06 94 PHE A N 1
ATOM 753 C CA . PHE A 1 94 ? -19.353 32.630 2.198 1.00 67.06 94 PHE A CA 1
ATOM 754 C C . PHE A 1 94 ? -17.868 32.823 1.884 1.00 67.06 94 PHE A C 1
ATOM 756 O O . PHE A 1 94 ? -17.171 31.880 1.532 1.00 67.06 94 PHE A O 1
ATOM 763 N N . ALA A 1 95 ? -17.334 34.028 2.097 1.00 71.12 95 ALA A N 1
ATOM 764 C CA . ALA A 1 95 ? -15.928 34.356 1.820 1.00 71.12 95 ALA A CA 1
ATOM 765 C C . ALA A 1 95 ? -14.882 33.497 2.581 1.00 71.12 95 ALA A C 1
ATOM 767 O O . ALA A 1 95 ? -13.685 33.692 2.401 1.00 71.12 95 ALA A O 1
ATOM 768 N N . ARG A 1 96 ? -15.316 32.569 3.449 1.00 69.75 96 ARG A N 1
ATOM 769 C CA . ARG A 1 96 ? -14.469 31.656 4.233 1.00 69.75 96 ARG A CA 1
ATOM 770 C C . ARG A 1 96 ? -14.874 30.178 4.144 1.00 69.75 96 ARG A C 1
ATOM 772 O O . ARG A 1 96 ? -14.417 29.393 4.972 1.00 69.75 96 ARG A O 1
ATOM 779 N N . SER A 1 97 ? -15.731 29.771 3.205 1.00 74.00 97 SER A N 1
ATOM 780 C CA . SER A 1 97 ? -15.951 28.334 2.984 1.00 74.00 97 SER A CA 1
ATOM 781 C C . SER A 1 97 ? -14.694 27.671 2.393 1.00 74.00 97 SER A C 1
ATOM 783 O O . SER A 1 97 ? -13.959 28.328 1.651 1.00 74.00 97 SER A O 1
ATOM 785 N N . PRO A 1 98 ? -14.415 26.397 2.739 1.00 67.69 98 PRO A N 1
ATOM 786 C CA . PRO A 1 98 ? -13.282 25.653 2.186 1.00 67.69 98 PRO A CA 1
ATOM 787 C C . PRO A 1 98 ? -13.390 25.551 0.654 1.00 67.69 98 PRO A C 1
ATOM 789 O O . PRO A 1 98 ? -14.502 25.662 0.128 1.00 67.69 98 PRO A O 1
ATOM 792 N N . PRO A 1 99 ? -12.269 25.348 -0.069 1.00 65.19 99 PRO A N 1
ATOM 793 C CA . PRO A 1 99 ? -12.294 25.278 -1.525 1.00 65.19 99 PRO A CA 1
ATOM 794 C C . PRO A 1 99 ? -13.229 24.153 -1.968 1.00 65.19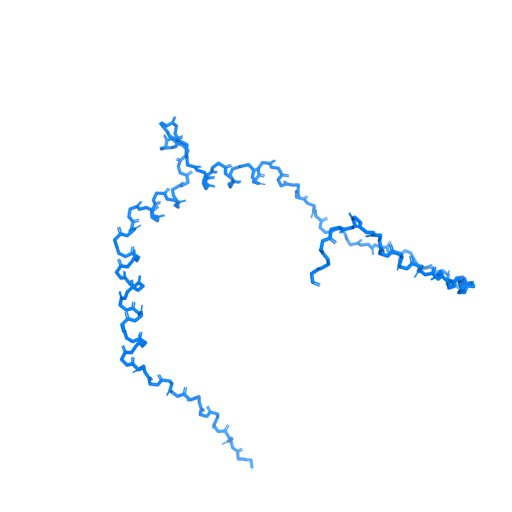 99 PRO A C 1
ATOM 796 O O . PRO A 1 99 ? -13.084 23.007 -1.539 1.00 65.19 99 PRO A O 1
ATOM 799 N N . ALA A 1 100 ? -14.208 24.497 -2.803 1.00 64.19 100 ALA A N 1
ATOM 800 C CA . ALA A 1 100 ? -14.973 23.492 -3.522 1.00 64.19 100 ALA A CA 1
ATOM 801 C C . ALA A 1 100 ? -14.014 22.744 -4.463 1.00 64.19 100 ALA A C 1
ATOM 803 O O . ALA A 1 100 ? -13.143 23.374 -5.066 1.00 64.19 100 ALA A O 1
ATOM 804 N N . ALA A 1 101 ? -14.143 21.417 -4.523 1.00 54.09 101 ALA A N 1
ATOM 805 C CA . ALA A 1 101 ? -13.401 20.591 -5.473 1.00 54.09 101 ALA A CA 1
ATOM 806 C C . ALA A 1 101 ? -13.774 20.933 -6.923 1.00 54.09 101 ALA A C 1
ATOM 808 O O . ALA A 1 101 ? -14.959 21.272 -7.156 1.00 54.09 101 ALA A O 1
#